Protein AF-A0A1S1Z4X4-F1 (afdb_monomer_lite)

Sequence (146 aa):
MFFKNVRASYYDIIDADQATDDIQIYQISKSVEDSTKAIIQLHIVFHEKTQNAYIMLSPNNTFDGYMHYKVKWTDSSGFWDEIRYQQGGMKEQFTFVTEIYNALKKDGVQFEITFGDKTMSFLSTKKEREAFRITLVDYYRLVALF

Structure (mmCIF, N/CA/C/O backbone):
data_AF-A0A1S1Z4X4-F1
#
_entry.id   AF-A0A1S1Z4X4-F1
#
loop_
_atom_site.group_PDB
_atom_site.id
_atom_site.type_symbol
_atom_site.label_atom_id
_atom_site.label_alt_id
_atom_site.label_comp_id
_atom_site.label_asym_id
_atom_site.label_entity_id
_atom_site.label_seq_id
_atom_site.pdbx_PDB_ins_code
_atom_site.Cartn_x
_atom_site.Cartn_y
_atom_site.Cartn_z
_atom_site.occupancy
_atom_site.B_iso_or_equiv
_atom_site.auth_seq_id
_atom_site.auth_comp_id
_atom_site.auth_asym_id
_atom_site.auth_atom_id
_atom_site.pdbx_PDB_model_num
ATOM 1 N N . MET A 1 1 ? -12.609 -8.891 20.007 1.00 60.91 1 MET A N 1
ATOM 2 C CA . MET A 1 1 ? -11.673 -8.283 19.033 1.00 60.91 1 MET A CA 1
ATOM 3 C C . MET A 1 1 ? -10.270 -8.851 19.209 1.00 60.91 1 MET A C 1
ATOM 5 O O . MET A 1 1 ? -9.567 -8.463 20.132 1.00 60.91 1 MET A O 1
ATOM 9 N N . PHE A 1 2 ? -9.850 -9.769 18.335 1.00 64.62 2 PHE A N 1
ATOM 10 C CA . PHE A 1 2 ? -8.487 -10.325 18.343 1.00 64.62 2 PHE A CA 1
ATOM 11 C C . PHE A 1 2 ? -7.413 -9.263 18.037 1.00 64.62 2 PHE A C 1
ATOM 13 O O . PHE A 1 2 ? -6.337 -9.284 18.628 1.00 64.62 2 PHE A O 1
ATOM 20 N N . PHE A 1 3 ? -7.720 -8.294 17.165 1.00 71.50 3 PHE A N 1
ATOM 21 C CA . PHE A 1 3 ? -6.782 -7.234 16.791 1.00 71.50 3 PHE A CA 1
ATOM 22 C C . PHE A 1 3 ? -6.386 -6.357 17.990 1.00 71.50 3 PHE A C 1
ATOM 24 O O . PHE A 1 3 ? -5.215 -6.355 18.356 1.00 71.50 3 PHE A O 1
ATOM 31 N N . LYS A 1 4 ? -7.349 -5.714 18.671 1.00 65.31 4 LYS A N 1
ATOM 32 C CA . LYS A 1 4 ? -7.079 -4.858 19.845 1.00 65.31 4 LYS A CA 1
ATOM 33 C C . LYS A 1 4 ? -6.384 -5.595 21.001 1.00 65.31 4 LYS A C 1
ATOM 35 O O . LYS A 1 4 ? -5.545 -5.013 21.671 1.00 65.31 4 LYS A O 1
ATOM 40 N N . ASN A 1 5 ? -6.696 -6.877 21.205 1.00 61.66 5 ASN A N 1
ATOM 41 C CA . ASN A 1 5 ? -6.195 -7.632 22.359 1.00 61.66 5 ASN A CA 1
ATOM 42 C C . ASN A 1 5 ? -4.835 -8.312 22.125 1.00 61.66 5 ASN A C 1
ATOM 44 O O . ASN A 1 5 ? -4.167 -8.660 23.094 1.00 61.66 5 ASN A O 1
ATOM 48 N N . VAL A 1 6 ? -4.445 -8.562 20.868 1.00 70.19 6 VAL A N 1
ATOM 49 C CA . VAL A 1 6 ? -3.250 -9.370 20.546 1.00 70.19 6 VAL A CA 1
ATOM 50 C C . VAL A 1 6 ? -2.360 -8.721 19.495 1.00 70.19 6 VAL A C 1
ATOM 52 O O . VAL A 1 6 ? -1.140 -8.800 19.601 1.00 70.19 6 VAL A O 1
ATOM 55 N N . ARG A 1 7 ? -2.935 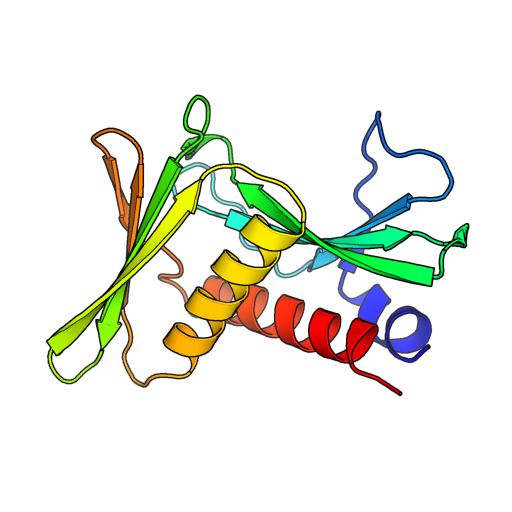-8.121 18.447 1.00 82.31 7 ARG A N 1
ATOM 56 C CA . ARG A 1 7 ? -2.150 -7.608 17.312 1.00 82.31 7 ARG A CA 1
ATOM 57 C C . ARG A 1 7 ? -1.771 -6.142 17.457 1.00 82.31 7 ARG A C 1
ATOM 59 O O . ARG A 1 7 ? -0.693 -5.790 17.003 1.00 82.31 7 ARG A O 1
ATOM 66 N N . ALA A 1 8 ? -2.592 -5.332 18.121 1.00 78.94 8 ALA A N 1
ATOM 67 C CA . ALA A 1 8 ? -2.364 -3.898 18.285 1.00 78.94 8 ALA A CA 1
ATOM 68 C C . ALA A 1 8 ? -1.035 -3.569 18.987 1.00 78.94 8 ALA A C 1
ATOM 70 O O . ALA A 1 8 ? -0.432 -2.557 18.675 1.00 78.94 8 ALA A O 1
ATOM 71 N N . SER A 1 9 ? -0.517 -4.450 19.850 1.00 83.88 9 SER A N 1
ATOM 72 C CA . SER A 1 9 ? 0.790 -4.273 20.505 1.00 83.88 9 SER A CA 1
ATOM 73 C C . SER A 1 9 ? 1.997 -4.323 19.556 1.00 83.88 9 SER A C 1
ATOM 75 O O . SER A 1 9 ? 3.102 -3.980 19.965 1.00 83.88 9 SER A O 1
ATOM 77 N N . TYR A 1 10 ? 1.813 -4.766 18.306 1.00 87.38 10 TYR A N 1
ATOM 78 C CA . TYR A 1 10 ? 2.839 -4.724 17.255 1.00 87.38 10 TYR A CA 1
ATOM 79 C C . TYR A 1 10 ? 2.747 -3.469 16.375 1.00 87.38 10 TYR A C 1
ATOM 81 O O . TYR A 1 10 ? 3.417 -3.411 15.337 1.00 87.38 10 TYR A O 1
ATOM 89 N N . TYR A 1 11 ? 1.869 -2.534 16.735 1.00 91.12 11 TYR A N 1
ATOM 90 C CA . TYR A 1 11 ? 1.625 -1.306 16.003 1.00 91.12 11 TYR A CA 1
ATOM 91 C C . TYR A 1 11 ? 1.869 -0.105 16.908 1.00 91.12 11 TYR A C 1
ATOM 93 O O . TYR A 1 11 ? 1.504 -0.105 18.083 1.00 91.12 11 TYR A O 1
ATOM 101 N N . ASP A 1 12 ? 2.434 0.929 16.310 1.00 90.31 12 ASP A N 1
ATOM 102 C CA . ASP A 1 12 ? 2.516 2.259 16.877 1.00 90.31 12 ASP A CA 1
ATOM 103 C C . ASP A 1 12 ? 1.217 3.001 16.535 1.00 90.31 12 ASP A C 1
ATOM 105 O O . ASP A 1 12 ? 0.674 2.861 15.430 1.00 90.31 12 ASP A O 1
ATOM 109 N N . ILE A 1 13 ? 0.699 3.764 17.497 1.00 88.44 13 ILE A N 1
ATOM 110 C CA . ILE A 1 13 ? -0.432 4.664 17.268 1.00 88.44 13 ILE A CA 1
ATOM 111 C C . ILE A 1 13 ? 0.137 5.969 16.723 1.00 88.44 13 ILE A C 1
ATOM 113 O O . ILE A 1 13 ? 1.026 6.562 17.331 1.00 88.44 13 ILE A O 1
ATOM 117 N N . ILE A 1 14 ? -0.362 6.384 15.564 1.00 87.69 14 ILE A N 1
ATOM 118 C CA . ILE A 1 14 ? 0.018 7.643 14.937 1.00 87.69 14 ILE A CA 1
ATOM 119 C C . ILE A 1 14 ? -0.992 8.705 15.352 1.00 87.69 14 ILE A C 1
ATOM 121 O O . ILE A 1 14 ? -2.166 8.632 14.979 1.00 87.69 14 ILE A O 1
ATOM 125 N N . ASP A 1 15 ? -0.516 9.699 16.094 1.00 75.62 15 ASP A N 1
ATOM 126 C CA . ASP A 1 15 ? -1.280 10.904 16.380 1.00 75.62 15 ASP A CA 1
ATOM 127 C C . ASP A 1 15 ? -1.312 11.757 15.110 1.00 75.62 15 ASP A C 1
ATOM 129 O O . ASP A 1 15 ? -0.295 12.290 14.664 1.00 75.62 15 ASP A O 1
ATOM 133 N N . ALA A 1 16 ? -2.481 11.847 14.484 1.00 72.12 16 ALA A N 1
ATOM 134 C CA . ALA A 1 16 ? -2.705 12.798 13.410 1.00 72.12 16 ALA A CA 1
ATOM 135 C C . ALA A 1 16 ? -3.426 14.012 13.990 1.00 72.12 16 ALA A C 1
ATOM 137 O O . ALA A 1 16 ? -4.525 13.869 14.519 1.00 72.12 16 ALA A O 1
ATOM 138 N N . ASP A 1 17 ? -2.863 15.207 13.802 1.00 63.56 17 ASP A N 1
ATOM 139 C CA . ASP A 1 17 ? -3.455 16.479 14.255 1.00 63.56 17 ASP A CA 1
ATOM 140 C C . ASP A 1 17 ? -4.889 16.715 13.731 1.00 63.56 17 ASP A C 1
ATOM 142 O O . ASP A 1 17 ? -5.608 17.576 14.232 1.00 63.56 17 ASP A O 1
ATOM 146 N N . GLN A 1 18 ? -5.312 15.963 12.707 1.00 60.12 18 GLN A N 1
ATOM 147 C CA . GLN A 1 18 ? -6.653 16.018 12.115 1.00 60.12 18 GLN A CA 1
ATOM 148 C C . GLN A 1 18 ? -7.511 14.769 12.361 1.00 60.12 18 GLN A C 1
ATOM 150 O O . GLN A 1 18 ? -8.613 14.668 11.817 1.00 60.12 18 GLN A O 1
ATOM 155 N N . ALA A 1 19 ? -7.039 13.804 13.151 1.00 65.62 19 ALA A N 1
ATOM 156 C CA . ALA A 1 19 ? -7.892 12.712 13.592 1.00 65.62 19 ALA A CA 1
ATOM 157 C C . ALA A 1 19 ? -8.896 13.252 14.619 1.00 65.62 19 ALA A C 1
ATOM 159 O O . ALA A 1 19 ? -8.528 13.854 15.621 1.00 65.62 19 ALA A O 1
ATOM 160 N N . THR A 1 20 ? -10.185 13.037 14.369 1.00 69.44 20 THR A N 1
ATOM 161 C CA . THR A 1 20 ? -11.208 13.182 15.412 1.00 69.44 20 THR A CA 1
ATOM 162 C C . THR A 1 20 ? -10.948 12.165 16.522 1.00 69.44 20 THR A C 1
ATOM 164 O O . THR A 1 20 ? -10.513 11.059 16.203 1.00 69.44 20 THR A O 1
ATOM 167 N N . ASP A 1 21 ? -11.320 12.477 17.769 1.00 72.12 21 ASP A N 1
ATOM 168 C CA . ASP A 1 21 ? -11.123 11.629 18.968 1.00 72.12 21 ASP A CA 1
ATOM 169 C C . ASP A 1 21 ? -11.559 10.153 18.812 1.00 72.12 21 ASP A C 1
ATOM 171 O O . ASP A 1 21 ? -11.137 9.285 19.571 1.00 72.12 21 ASP A O 1
ATOM 175 N N . ASP A 1 22 ? -12.399 9.845 17.820 1.00 83.12 22 ASP A N 1
ATOM 176 C CA . ASP A 1 22 ? -12.922 8.504 17.546 1.00 83.12 22 ASP A CA 1
ATOM 177 C C . ASP A 1 22 ? -12.103 7.681 16.536 1.00 83.12 22 ASP A C 1
ATOM 179 O O . ASP A 1 22 ? -12.532 6.578 16.172 1.00 83.12 22 ASP A O 1
ATOM 183 N N . ILE A 1 23 ? -10.998 8.215 16.010 1.00 87.38 23 ILE A N 1
ATOM 184 C CA . ILE A 1 23 ? -10.173 7.576 14.977 1.00 87.38 23 ILE A CA 1
ATOM 185 C C . ILE A 1 23 ? -8.803 7.227 15.551 1.00 87.38 23 ILE A C 1
ATOM 187 O O . ILE A 1 23 ? -8.096 8.079 16.075 1.00 87.38 23 ILE A O 1
ATOM 191 N N . GLN A 1 24 ? -8.400 5.971 15.377 1.00 89.50 24 GLN A N 1
ATOM 192 C CA . GLN A 1 24 ? -7.060 5.488 15.697 1.00 89.50 24 GLN A CA 1
ATOM 193 C C . GLN A 1 24 ? -6.355 5.032 14.428 1.00 89.50 24 GLN A C 1
ATOM 195 O O . GLN A 1 24 ? -6.900 4.241 13.656 1.00 89.50 24 GLN A O 1
ATOM 200 N N . ILE A 1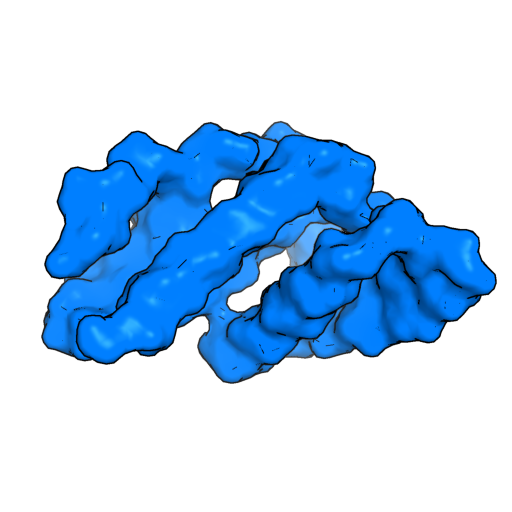 25 ? -5.130 5.507 14.228 1.00 91.56 25 ILE A N 1
ATOM 201 C CA . ILE A 1 25 ? -4.290 5.145 13.089 1.00 91.56 25 ILE A CA 1
ATOM 202 C C . ILE A 1 25 ? -3.173 4.240 13.602 1.00 91.56 25 ILE A C 1
ATOM 204 O O . ILE A 1 25 ? -2.380 4.642 14.445 1.00 91.56 25 ILE A O 1
ATOM 208 N N . TYR A 1 26 ? -3.118 3.015 13.090 1.00 92.25 26 TYR A N 1
ATOM 209 C CA . TYR A 1 26 ? -2.131 2.013 13.472 1.00 92.25 26 TYR A CA 1
ATOM 210 C C . TYR A 1 26 ? -1.097 1.831 12.359 1.00 92.25 26 TYR A C 1
ATOM 212 O O . TYR A 1 26 ? -1.440 1.424 11.243 1.00 92.25 26 TYR A O 1
ATOM 220 N N . GLN A 1 27 ? 0.176 2.042 12.684 1.00 92.31 27 GLN A N 1
ATOM 221 C CA . GLN A 1 27 ? 1.322 1.738 11.828 1.00 92.31 27 GLN A CA 1
ATOM 222 C C . GLN A 1 27 ? 2.093 0.555 12.403 1.00 92.31 27 GLN A C 1
ATOM 224 O O . GLN A 1 27 ? 2.409 0.540 13.582 1.00 92.31 27 GLN A O 1
ATOM 229 N N . ILE A 1 28 ? 2.419 -0.455 11.596 1.00 91.12 28 ILE A N 1
ATOM 230 C CA . ILE A 1 28 ? 3.183 -1.599 12.109 1.00 91.12 28 ILE A CA 1
ATOM 231 C C . ILE A 1 28 ? 4.588 -1.145 12.540 1.00 91.12 28 ILE A C 1
ATOM 233 O O . ILE A 1 28 ? 5.329 -0.616 11.715 1.00 91.12 28 ILE A O 1
ATOM 237 N N . SER A 1 29 ? 5.010 -1.422 13.780 1.00 85.75 29 SER A N 1
ATOM 238 C CA . SER A 1 29 ? 6.296 -0.925 14.324 1.00 85.75 29 SER A CA 1
ATOM 239 C C . SER A 1 29 ? 7.527 -1.496 13.606 1.00 85.75 29 SER A C 1
ATOM 241 O O . SER A 1 29 ? 8.662 -1.063 13.784 1.00 85.75 29 SER A O 1
ATOM 243 N N . LYS A 1 30 ? 7.327 -2.531 12.780 1.00 82.56 30 LYS A N 1
ATOM 244 C CA . LYS A 1 30 ? 8.360 -3.126 11.919 1.00 82.56 30 LYS A CA 1
ATOM 245 C C . LYS A 1 30 ? 8.446 -2.471 10.539 1.00 82.56 30 LYS A C 1
ATOM 247 O O . LYS A 1 30 ? 9.135 -3.025 9.676 1.00 82.56 30 LYS A O 1
ATOM 252 N N . SER A 1 31 ? 7.758 -1.353 10.311 1.00 81.38 31 SER A N 1
ATOM 253 C CA . SER A 1 31 ? 7.840 -0.598 9.063 1.00 81.38 31 SER A CA 1
ATOM 254 C C . SER A 1 31 ? 9.295 -0.249 8.717 1.00 81.38 31 SER A C 1
ATOM 256 O O . SER A 1 31 ? 10.217 -0.275 9.543 1.00 81.38 31 SER A O 1
ATOM 258 N N . VAL A 1 32 ? 9.532 -0.035 7.426 1.00 83.94 32 VAL A N 1
ATOM 259 C CA . VAL A 1 32 ? 10.803 0.497 6.939 1.00 83.94 32 VAL A CA 1
ATOM 260 C C . VAL A 1 32 ? 10.620 1.992 6.748 1.00 83.94 32 VAL A C 1
ATOM 262 O O . VAL A 1 32 ? 9.648 2.425 6.130 1.00 83.94 32 VAL A O 1
ATOM 265 N N . GLU A 1 33 ? 11.563 2.751 7.287 1.00 81.44 33 GLU A N 1
ATOM 266 C CA . GLU A 1 33 ? 11.656 4.196 7.137 1.00 81.44 33 GLU A CA 1
ATOM 267 C C . GLU A 1 33 ? 12.982 4.493 6.449 1.00 81.44 33 GLU A C 1
ATOM 269 O O . GLU A 1 33 ? 14.056 4.188 6.966 1.00 81.44 33 GLU A O 1
ATOM 274 N N . ASP A 1 34 ? 12.893 4.994 5.223 1.00 83.75 34 ASP A N 1
ATOM 275 C CA . ASP A 1 34 ? 14.038 5.362 4.401 1.00 83.75 34 ASP A CA 1
ATOM 276 C C . ASP A 1 34 ? 13.577 6.449 3.427 1.00 83.75 34 ASP A C 1
ATOM 278 O O . ASP A 1 34 ? 12.685 6.227 2.605 1.00 83.75 34 ASP A O 1
ATOM 282 N N . SER A 1 35 ? 14.153 7.644 3.543 1.00 80.88 35 SER A N 1
ATOM 283 C CA . SER A 1 35 ? 13.805 8.796 2.705 1.00 80.88 35 SER A CA 1
ATOM 284 C C . SER A 1 35 ? 14.395 8.716 1.295 1.00 80.88 35 SER A C 1
ATOM 286 O O . SER A 1 35 ? 14.004 9.487 0.420 1.00 80.88 35 SER A O 1
ATOM 288 N N . THR A 1 36 ? 15.325 7.787 1.053 1.00 84.50 36 THR A N 1
ATOM 289 C CA . THR A 1 36 ? 15.982 7.606 -0.251 1.00 84.50 36 THR A CA 1
ATOM 290 C C . THR A 1 36 ? 15.247 6.624 -1.162 1.00 84.50 36 THR A C 1
ATOM 292 O O . THR A 1 36 ? 15.550 6.533 -2.353 1.00 84.50 36 THR A O 1
ATOM 295 N N . LYS A 1 37 ? 14.264 5.895 -0.623 1.00 89.38 37 LYS A N 1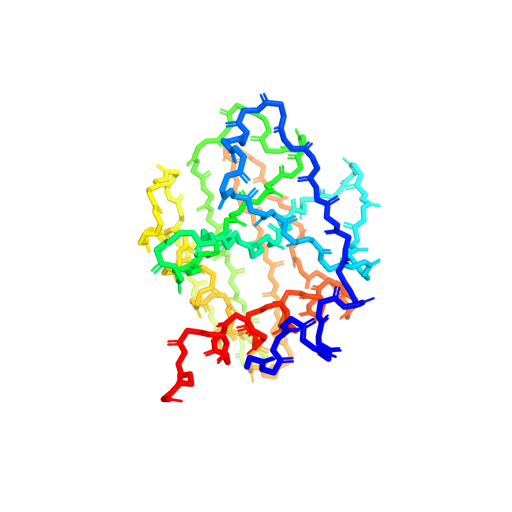
ATOM 296 C CA . LYS A 1 37 ? 13.494 4.870 -1.332 1.00 89.38 37 LYS A CA 1
ATOM 297 C C . LYS A 1 37 ? 12.050 5.296 -1.525 1.00 89.38 37 LYS A C 1
ATOM 299 O O . LYS A 1 37 ? 11.487 6.007 -0.704 1.00 89.38 37 LYS A O 1
ATOM 304 N N . ALA A 1 38 ? 11.423 4.768 -2.568 1.00 91.19 38 ALA A N 1
ATOM 305 C CA . ALA A 1 38 ? 9.987 4.881 -2.757 1.00 91.19 38 ALA A CA 1
ATOM 306 C C . ALA A 1 38 ? 9.269 3.921 -1.790 1.00 91.19 38 ALA A C 1
ATOM 308 O O . ALA A 1 38 ? 9.163 2.723 -2.061 1.00 91.19 38 ALA A O 1
ATOM 309 N N . ILE A 1 39 ? 8.806 4.430 -0.645 1.00 92.31 39 ILE A N 1
ATOM 310 C CA . ILE A 1 39 ? 8.098 3.639 0.370 1.00 92.31 39 ILE A CA 1
ATOM 311 C C . ILE A 1 39 ? 6.654 4.118 0.480 1.00 92.31 39 ILE A C 1
ATOM 313 O O . ILE A 1 39 ? 6.393 5.288 0.745 1.00 92.31 39 ILE A O 1
ATOM 317 N N . ILE A 1 40 ? 5.719 3.179 0.329 1.00 93.19 40 ILE A N 1
ATOM 318 C CA . ILE A 1 40 ? 4.306 3.381 0.647 1.00 93.19 40 ILE A CA 1
ATOM 319 C C . ILE A 1 40 ? 3.989 2.514 1.856 1.00 93.19 40 ILE A C 1
ATOM 321 O O . ILE A 1 40 ? 3.896 1.288 1.747 1.00 93.19 40 ILE A O 1
ATOM 325 N N . GLN A 1 41 ? 3.871 3.151 3.016 1.00 92.25 41 GLN A N 1
ATOM 326 C CA . GLN A 1 41 ? 3.454 2.467 4.230 1.00 92.25 41 GLN A CA 1
ATOM 327 C C . GLN A 1 41 ? 1.940 2.250 4.214 1.00 92.25 41 GLN A C 1
ATOM 329 O O . GLN A 1 41 ? 1.190 2.982 3.565 1.00 92.25 41 GLN A O 1
ATOM 334 N N . LEU A 1 42 ? 1.504 1.217 4.931 1.00 94.44 42 LEU A N 1
ATOM 335 C CA . LEU A 1 42 ? 0.094 0.930 5.143 1.00 94.44 42 LEU A CA 1
ATOM 336 C C . LEU A 1 42 ? -0.259 1.245 6.586 1.00 94.44 42 LEU A C 1
ATOM 338 O O . LEU A 1 42 ? 0.376 0.719 7.506 1.00 94.44 42 LEU A O 1
ATOM 342 N N . HIS A 1 43 ? -1.303 2.040 6.765 1.00 93.81 43 HIS A N 1
ATOM 343 C CA . HIS A 1 43 ? -1.922 2.260 8.059 1.00 93.81 43 HIS A CA 1
ATOM 344 C C . HIS A 1 43 ? -3.275 1.567 8.112 1.00 93.81 43 HIS A C 1
ATOM 346 O O . HIS A 1 43 ? -4.037 1.583 7.143 1.00 93.81 43 HIS A O 1
ATOM 352 N N . ILE A 1 44 ? -3.573 0.964 9.258 1.00 93.44 44 ILE A N 1
ATOM 353 C CA . ILE A 1 44 ? -4.923 0.506 9.578 1.00 93.44 44 ILE A CA 1
ATOM 354 C C . ILE A 1 44 ? -5.578 1.643 10.335 1.00 93.44 44 ILE A C 1
ATOM 356 O O . ILE A 1 44 ? -5.159 1.970 11.442 1.00 93.44 44 ILE A O 1
ATOM 360 N N . VAL A 1 45 ? -6.602 2.237 9.747 1.00 92.12 45 VAL A N 1
ATOM 361 C CA . VAL A 1 45 ? -7.371 3.275 10.414 1.00 92.12 45 VAL A CA 1
ATOM 362 C C . VAL A 1 45 ? -8.640 2.652 10.958 1.00 92.12 45 VAL A C 1
ATOM 364 O O . VAL A 1 45 ? -9.405 2.039 10.217 1.00 92.12 45 VAL A O 1
ATOM 367 N N . PHE A 1 46 ? -8.839 2.773 12.262 1.00 90.38 46 PHE A N 1
ATOM 368 C CA . PHE A 1 46 ? -9.958 2.196 12.983 1.00 90.38 46 PHE A CA 1
ATOM 369 C C . PHE A 1 46 ? -10.831 3.303 13.556 1.00 90.38 46 PHE A C 1
ATOM 371 O O . PHE A 1 46 ? -10.362 4.154 14.308 1.00 90.38 46 PHE A O 1
ATOM 378 N N . HIS A 1 47 ? -12.114 3.266 13.224 1.00 88.44 47 HIS A N 1
ATOM 379 C CA . HIS A 1 47 ? -13.104 4.186 13.746 1.00 88.44 47 HIS A CA 1
ATOM 380 C C . HIS A 1 47 ? -13.844 3.525 14.910 1.00 88.44 47 HIS A C 1
ATOM 382 O O . HIS A 1 47 ? -14.652 2.616 14.720 1.00 88.44 47 HIS A O 1
ATOM 388 N N . GLU A 1 48 ? -13.616 4.010 16.129 1.00 83.56 48 GLU A N 1
ATOM 389 C CA . GLU A 1 48 ? -14.118 3.368 17.344 1.00 83.56 48 GLU A CA 1
ATOM 390 C C . GLU A 1 48 ? -15.644 3.398 17.448 1.00 83.56 48 GLU A C 1
ATOM 392 O O . GLU A 1 48 ? -16.256 2.376 17.755 1.00 83.56 48 GLU A O 1
ATOM 397 N N . LYS A 1 49 ? -16.283 4.533 17.137 1.00 84.81 49 LYS A N 1
ATOM 398 C CA . LYS A 1 49 ? -17.751 4.646 17.189 1.00 84.81 49 LYS A CA 1
ATOM 399 C C . LYS A 1 49 ? -18.462 3.731 16.198 1.00 84.81 49 LYS A C 1
ATOM 401 O O . LYS A 1 49 ? -19.452 3.102 16.554 1.00 84.81 49 LYS A O 1
ATOM 406 N N . THR A 1 50 ? -17.981 3.675 14.956 1.00 85.94 50 THR A N 1
ATOM 407 C CA . THR A 1 50 ? -18.636 2.890 13.897 1.00 85.94 50 THR A CA 1
ATOM 408 C C . THR A 1 50 ? -18.143 1.450 13.827 1.00 85.94 50 THR A C 1
ATOM 410 O O . THR A 1 50 ? -18.737 0.656 13.107 1.00 85.94 50 THR A O 1
ATOM 413 N N . GLN A 1 51 ? -17.088 1.107 14.577 1.00 84.75 51 GLN A N 1
ATOM 414 C CA . GLN A 1 51 ? -16.434 -0.206 14.557 1.00 84.75 51 GLN A CA 1
ATOM 415 C C . GLN A 1 51 ? -15.928 -0.608 13.164 1.00 84.75 51 GLN A C 1
ATOM 417 O O . GLN A 1 51 ? -15.768 -1.789 12.865 1.00 84.75 51 GLN A O 1
ATOM 422 N N . ASN A 1 52 ? -15.641 0.382 12.319 1.00 87.31 52 ASN A N 1
ATOM 423 C CA . ASN A 1 52 ? -15.154 0.173 10.964 1.00 87.31 52 ASN A CA 1
ATOM 424 C C . ASN A 1 52 ? -13.642 0.349 10.897 1.00 87.31 52 ASN A C 1
ATOM 426 O O . ASN A 1 52 ? -13.068 1.183 11.598 1.00 87.31 52 ASN A O 1
ATOM 430 N N . ALA A 1 53 ? -13.007 -0.398 10.000 1.00 90.81 53 ALA A N 1
ATOM 431 C CA . ALA A 1 53 ? -11.599 -0.233 9.685 1.00 90.81 53 ALA A CA 1
ATOM 432 C C . ALA A 1 53 ? -11.404 -0.009 8.186 1.00 90.81 53 ALA A C 1
ATOM 434 O O . ALA A 1 53 ? -12.125 -0.584 7.372 1.00 90.81 53 ALA A O 1
ATOM 435 N N . TYR A 1 54 ? -10.395 0.776 7.825 1.00 92.12 54 TYR A N 1
ATOM 436 C CA . TYR A 1 54 ? -9.953 0.964 6.447 1.00 92.12 54 TYR A CA 1
ATOM 437 C C . TYR A 1 54 ? -8.427 0.949 6.359 1.00 92.12 54 TYR A C 1
ATOM 439 O O . TYR A 1 54 ? -7.726 1.236 7.329 1.00 92.12 54 TYR A O 1
ATOM 447 N N . ILE A 1 55 ? -7.912 0.595 5.181 1.00 93.75 55 ILE A N 1
ATOM 448 C CA . ILE A 1 55 ? -6.496 0.774 4.863 1.00 93.7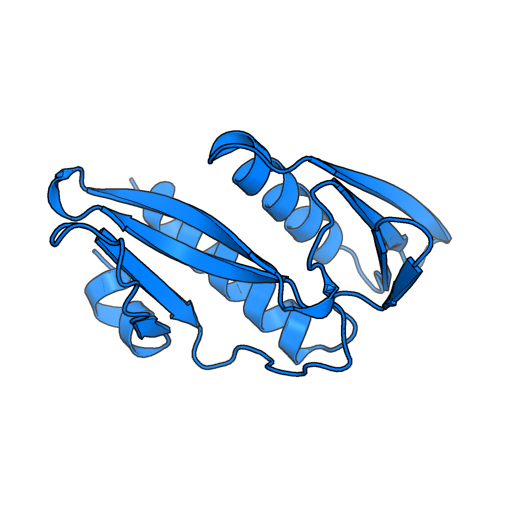5 55 ILE A CA 1
ATOM 449 C C . ILE A 1 55 ? -6.291 2.172 4.309 1.00 93.75 55 ILE A C 1
ATOM 451 O O . ILE A 1 55 ? -7.015 2.599 3.409 1.00 93.75 55 ILE A O 1
ATOM 455 N N . MET A 1 56 ? -5.267 2.839 4.827 1.00 93.94 56 MET A N 1
ATOM 456 C CA . MET A 1 56 ? -4.775 4.101 4.310 1.00 93.94 56 MET A CA 1
ATOM 457 C C . MET A 1 56 ? -3.346 3.933 3.791 1.00 93.94 56 MET A C 1
ATOM 459 O O . MET A 1 56 ? -2.490 3.349 4.460 1.00 93.94 56 MET A O 1
ATOM 463 N N . LEU A 1 57 ? -3.097 4.438 2.585 1.00 94.19 57 LEU A N 1
ATOM 464 C CA . LEU A 1 57 ? -1.759 4.571 2.025 1.00 94.19 57 LEU A CA 1
ATOM 465 C C . LEU A 1 57 ? -1.082 5.804 2.618 1.00 94.19 57 LEU A C 1
ATOM 467 O O . LEU A 1 57 ? -1.612 6.908 2.515 1.00 94.19 57 LEU A O 1
ATOM 471 N N . SER A 1 58 ? 0.116 5.618 3.157 1.00 91.88 58 SER A N 1
ATOM 472 C CA . SER A 1 58 ? 0.980 6.697 3.631 1.00 91.88 58 SER A CA 1
ATOM 473 C C . SER A 1 58 ? 2.290 6.668 2.839 1.00 91.88 58 SER A C 1
ATOM 475 O O . SER A 1 58 ? 3.266 6.045 3.277 1.00 91.88 58 SER A O 1
ATOM 477 N N . PRO A 1 59 ? 2.312 7.238 1.618 1.00 93.06 59 PRO A N 1
ATOM 478 C CA . PRO A 1 59 ? 3.546 7.394 0.860 1.00 93.06 59 PRO A CA 1
ATOM 479 C C . PRO A 1 59 ? 4.499 8.345 1.592 1.00 93.06 59 PRO A C 1
ATOM 481 O O . PRO A 1 59 ? 4.067 9.320 2.201 1.00 93.06 59 PRO A O 1
ATOM 484 N N . ASN A 1 60 ? 5.799 8.064 1.538 1.00 92.44 60 ASN A N 1
ATOM 485 C CA . ASN A 1 60 ? 6.810 8.982 2.057 1.00 92.44 60 ASN A CA 1
ATOM 486 C C . ASN A 1 60 ? 7.024 10.185 1.114 1.00 92.44 60 ASN A C 1
ATOM 488 O O . ASN A 1 60 ? 6.529 10.217 -0.015 1.00 92.44 60 ASN A O 1
ATOM 492 N N . ASN A 1 61 ? 7.845 11.144 1.549 1.00 92.06 61 ASN A N 1
ATOM 493 C CA . ASN A 1 61 ? 8.091 12.407 0.839 1.00 92.06 61 ASN A CA 1
ATOM 494 C C . ASN A 1 61 ? 8.649 12.233 -0.589 1.00 92.06 61 ASN A C 1
ATOM 496 O O . ASN A 1 61 ? 8.652 13.165 -1.389 1.00 92.06 61 ASN A O 1
ATOM 500 N N . THR A 1 62 ? 9.129 11.039 -0.953 1.00 91.12 62 THR A N 1
ATOM 501 C CA . THR A 1 62 ? 9.559 10.726 -2.323 1.00 91.12 62 THR A CA 1
ATOM 502 C C . THR A 1 62 ? 8.428 10.907 -3.347 1.00 91.12 62 THR A C 1
ATOM 504 O O . THR A 1 62 ? 8.707 11.202 -4.512 1.00 91.12 62 THR A O 1
ATOM 507 N N . PHE A 1 63 ? 7.171 10.770 -2.916 1.00 91.19 63 PHE A N 1
ATOM 508 C CA . PHE A 1 63 ? 5.975 10.903 -3.750 1.00 91.19 63 PHE A CA 1
ATOM 509 C C . PHE A 1 63 ? 5.334 12.300 -3.703 1.00 91.19 63 PHE A C 1
ATOM 511 O O . PHE A 1 63 ? 4.283 12.494 -4.320 1.00 91.19 63 PHE A O 1
ATOM 518 N N . ASP A 1 64 ? 5.937 13.275 -3.013 1.00 91.25 64 ASP A N 1
ATOM 519 C CA . ASP A 1 64 ? 5.367 14.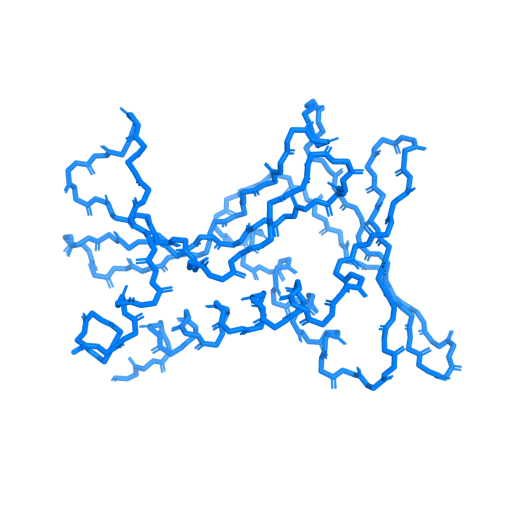618 -2.868 1.00 91.25 64 ASP A CA 1
ATOM 520 C C . ASP A 1 64 ? 5.079 15.262 -4.232 1.00 91.25 64 ASP A C 1
ATOM 522 O O . ASP A 1 64 ? 5.915 15.278 -5.138 1.00 91.25 64 ASP A O 1
ATOM 526 N N . GLY A 1 65 ? 3.860 15.788 -4.378 1.00 90.38 65 GLY A N 1
ATOM 527 C CA . GLY A 1 65 ? 3.373 16.384 -5.624 1.00 90.38 65 GLY A CA 1
ATOM 528 C C . GLY A 1 65 ? 2.824 15.387 -6.653 1.00 90.38 65 GLY A C 1
ATOM 529 O O . GLY A 1 65 ? 2.332 15.818 -7.695 1.00 90.38 65 GLY A O 1
ATOM 530 N N . TYR A 1 66 ? 2.842 14.078 -6.373 1.00 92.00 66 TYR A N 1
ATOM 531 C CA . TYR A 1 66 ? 2.302 13.052 -7.266 1.00 92.00 66 TYR A CA 1
ATOM 532 C C . TYR A 1 66 ? 1.066 12.376 -6.677 1.00 92.00 66 TYR A C 1
ATOM 534 O O . TYR A 1 66 ? 1.097 11.788 -5.599 1.00 92.00 66 TYR A O 1
ATOM 542 N N . MET A 1 67 ? -0.016 12.395 -7.454 1.00 91.38 67 MET A N 1
ATOM 543 C CA . MET A 1 67 ? -1.291 11.751 -7.111 1.00 91.38 67 MET A CA 1
ATOM 544 C C . MET A 1 67 ? -1.533 10.451 -7.887 1.00 91.38 67 MET A C 1
ATOM 546 O O . MET A 1 67 ? -2.559 9.809 -7.701 1.00 91.38 67 MET A O 1
ATOM 550 N N . HIS A 1 68 ? -0.622 10.065 -8.783 1.00 93.44 68 HIS A N 1
ATOM 551 C CA . HIS A 1 68 ? -0.776 8.891 -9.639 1.00 93.44 68 HIS A CA 1
ATOM 552 C C . HIS A 1 68 ? 0.477 8.031 -9.579 1.00 93.44 68 HIS A C 1
ATOM 554 O O . HIS A 1 68 ? 1.578 8.532 -9.823 1.00 93.44 68 HIS A O 1
ATOM 560 N N . TYR A 1 69 ? 0.298 6.741 -9.306 1.00 93.62 69 TYR A N 1
ATOM 561 C CA . TYR A 1 69 ? 1.379 5.764 -9.232 1.00 93.62 69 TYR A CA 1
ATOM 562 C C . TYR A 1 69 ? 1.067 4.585 -10.150 1.00 93.62 69 TYR A C 1
ATOM 564 O O . TYR A 1 69 ? -0.086 4.184 -10.312 1.00 93.62 69 TYR A O 1
ATOM 572 N N . LYS A 1 70 ? 2.102 3.998 -10.737 1.00 96.81 70 LYS A N 1
ATOM 573 C CA . LYS A 1 70 ? 2.009 2.736 -11.469 1.00 96.81 70 LYS A CA 1
ATOM 574 C C . LYS A 1 70 ? 2.985 1.761 -10.849 1.00 96.81 70 LYS A C 1
ATOM 576 O O . LYS A 1 70 ? 4.176 2.040 -10.826 1.00 96.81 70 LYS A O 1
ATOM 581 N N . VAL A 1 71 ? 2.491 0.643 -10.343 1.00 97.38 71 VAL A N 1
ATOM 582 C CA . VAL A 1 71 ? 3.325 -0.448 -9.845 1.00 97.38 71 VAL A CA 1
ATOM 583 C C . VAL A 1 71 ? 3.377 -1.517 -10.917 1.00 97.38 71 VAL A C 1
ATOM 585 O O . VAL A 1 71 ? 2.368 -2.149 -11.216 1.00 97.38 71 VAL A O 1
ATOM 588 N N . LYS A 1 72 ? 4.555 -1.729 -11.489 1.00 97.81 72 LYS A N 1
ATOM 589 C CA . LYS A 1 72 ? 4.815 -2.865 -12.362 1.00 97.81 72 LYS A CA 1
ATOM 590 C C . LYS A 1 72 ? 5.333 -4.010 -11.511 1.00 97.81 72 LYS A C 1
ATOM 592 O O . LYS A 1 72 ? 6.224 -3.810 -10.682 1.00 97.81 72 LYS A O 1
ATOM 597 N N . TRP A 1 73 ? 4.813 -5.208 -11.734 1.00 97.25 73 TRP A N 1
ATOM 598 C CA . TRP A 1 73 ? 5.384 -6.417 -11.157 1.00 97.25 73 TRP A CA 1
ATOM 599 C C . TRP A 1 73 ? 5.737 -7.416 -12.248 1.00 97.25 73 TRP A C 1
ATOM 601 O O . TRP A 1 73 ? 5.042 -7.510 -13.253 1.00 97.25 73 TRP A O 1
ATOM 611 N N . THR A 1 74 ? 6.844 -8.131 -12.067 1.00 96.69 74 THR A N 1
ATOM 612 C CA . THR A 1 74 ? 7.315 -9.177 -12.989 1.00 96.69 74 THR A CA 1
ATOM 613 C C . THR A 1 74 ? 7.600 -10.436 -12.186 1.00 96.69 74 THR A C 1
ATOM 615 O O . THR A 1 74 ? 8.288 -10.353 -11.169 1.00 96.69 74 THR A O 1
ATOM 618 N N . ASP A 1 75 ? 7.051 -11.579 -12.590 1.00 94.06 75 ASP A N 1
ATOM 619 C CA . ASP A 1 75 ? 7.307 -12.861 -11.932 1.00 94.06 75 ASP A CA 1
ATOM 620 C C . ASP A 1 75 ? 8.521 -13.601 -12.519 1.00 94.06 75 ASP A C 1
ATOM 622 O O . ASP A 1 75 ? 9.158 -13.159 -13.478 1.00 94.06 75 ASP A O 1
ATOM 626 N N . SER A 1 76 ? 8.860 -14.744 -11.922 1.00 92.25 76 SER A N 1
ATOM 627 C CA . SER A 1 76 ? 10.005 -15.567 -12.333 1.00 92.25 76 SER A CA 1
ATOM 628 C C . SER A 1 76 ? 9.895 -16.160 -13.744 1.00 92.25 76 SER A C 1
ATOM 630 O O . SER A 1 76 ? 10.915 -16.556 -14.305 1.00 92.25 76 SER A O 1
ATOM 632 N N . SER A 1 77 ? 8.697 -16.200 -14.339 1.00 92.44 77 SER A N 1
ATOM 633 C CA . SER A 1 77 ? 8.486 -16.642 -15.724 1.00 92.44 77 SER A CA 1
ATOM 634 C C . SER A 1 77 ? 8.709 -15.524 -16.750 1.00 92.44 77 SER A C 1
ATOM 636 O O . SER A 1 77 ? 8.712 -15.781 -17.952 1.00 92.44 77 SER A O 1
ATOM 638 N N . GLY A 1 78 ? 8.905 -14.284 -16.285 1.00 91.75 78 GLY A N 1
ATOM 639 C CA . GLY A 1 78 ? 8.994 -13.093 -17.128 1.00 91.75 78 GLY A CA 1
ATOM 640 C C . GLY A 1 78 ? 7.633 -12.493 -17.490 1.00 91.75 78 GLY A C 1
ATOM 641 O O . GLY A 1 78 ? 7.589 -11.485 -18.198 1.00 91.75 78 GLY A O 1
ATOM 642 N N . PHE A 1 79 ? 6.528 -13.066 -17.000 1.00 94.00 79 PHE A N 1
ATOM 643 C CA . PHE A 1 79 ? 5.219 -12.432 -17.100 1.00 94.00 79 PHE A CA 1
ATOM 644 C C . PHE A 1 79 ? 5.188 -11.182 -16.219 1.00 94.00 79 PHE A C 1
ATOM 646 O O . PHE A 1 79 ? 5.686 -11.187 -15.089 1.00 94.00 79 PHE A O 1
ATOM 653 N N . TRP A 1 80 ? 4.581 -10.115 -16.727 1.00 95.56 80 TRP A N 1
ATOM 654 C CA . TRP A 1 80 ? 4.448 -8.856 -16.011 1.00 95.56 80 TRP A CA 1
ATOM 655 C C . TRP A 1 80 ? 3.050 -8.274 -16.170 1.00 95.56 80 TRP A C 1
ATOM 657 O O . TRP A 1 80 ? 2.361 -8.544 -17.153 1.00 95.56 80 TRP A O 1
ATOM 667 N N . ASP A 1 81 ? 2.661 -7.455 -15.200 1.00 96.31 81 ASP A N 1
ATOM 668 C CA . ASP A 1 81 ? 1.428 -6.674 -15.240 1.00 96.31 81 ASP A CA 1
ATOM 669 C C . ASP A 1 81 ? 1.620 -5.332 -14.517 1.00 96.31 81 ASP A C 1
ATOM 671 O O . ASP A 1 81 ? 2.609 -5.119 -13.801 1.00 96.31 81 ASP A O 1
ATOM 675 N N . GLU A 1 82 ? 0.673 -4.421 -14.713 1.00 96.94 82 GLU A N 1
ATOM 676 C CA . GLU A 1 82 ? 0.662 -3.085 -14.128 1.00 96.94 82 GLU A CA 1
ATOM 677 C C . GLU A 1 82 ? -0.559 -2.869 -13.238 1.00 96.94 82 GLU A C 1
ATOM 679 O O . GLU A 1 82 ? -1.704 -3.030 -13.649 1.00 96.94 82 GLU A O 1
ATOM 684 N N . ILE A 1 83 ? -0.299 -2.373 -12.036 1.00 97.44 83 ILE A N 1
ATOM 685 C CA . ILE A 1 83 ? -1.302 -1.934 -11.076 1.00 97.44 83 ILE A CA 1
ATOM 686 C C . ILE A 1 83 ? -1.279 -0.408 -11.056 1.00 97.44 83 ILE A C 1
ATOM 688 O O . ILE A 1 83 ? -0.240 0.207 -10.799 1.00 97.44 83 ILE A O 1
ATOM 692 N N . ARG A 1 84 ? -2.417 0.227 -11.333 1.00 96.00 84 ARG A N 1
ATOM 693 C CA . ARG A 1 84 ? -2.518 1.689 -11.420 1.00 96.00 84 ARG A CA 1
ATOM 694 C C . ARG A 1 84 ? -3.249 2.243 -10.214 1.00 96.00 84 ARG A C 1
ATOM 696 O O . ARG A 1 84 ? -4.337 1.791 -9.878 1.00 96.00 84 ARG A O 1
ATOM 703 N N . TYR A 1 85 ? -2.663 3.262 -9.606 1.00 95.75 85 TYR A N 1
ATOM 704 C CA . TYR A 1 85 ? -3.280 4.025 -8.540 1.00 95.75 85 TYR A CA 1
ATOM 705 C C . TYR A 1 85 ? -3.461 5.469 -8.958 1.00 95.75 85 TYR A C 1
ATOM 707 O O . TYR A 1 85 ? -2.533 6.118 -9.441 1.00 95.75 85 TYR A O 1
ATOM 715 N N . GLN A 1 86 ? -4.656 5.967 -8.699 1.00 92.88 86 GLN A N 1
ATOM 716 C CA . GLN A 1 86 ? -4.960 7.380 -8.650 1.00 92.88 86 GLN A CA 1
ATOM 717 C C . GLN A 1 86 ? -5.411 7.677 -7.227 1.00 92.88 86 GLN A C 1
ATOM 719 O O . GLN A 1 86 ? -6.230 6.936 -6.680 1.00 92.88 86 GLN A O 1
ATOM 724 N N . GLN A 1 87 ? -4.864 8.736 -6.632 1.00 90.00 87 GLN A N 1
ATOM 725 C CA . GLN A 1 87 ? -5.221 9.160 -5.289 1.00 90.00 87 GLN A CA 1
ATOM 726 C C . GLN A 1 87 ? -6.735 9.315 -5.203 1.00 90.00 87 GLN A C 1
ATOM 728 O O . GLN A 1 87 ? -7.347 10.067 -5.961 1.00 90.00 87 GLN A O 1
ATOM 733 N N . GLY A 1 88 ? -7.323 8.552 -4.291 1.00 89.94 88 GLY A N 1
ATOM 734 C CA . GLY A 1 88 ? -8.761 8.405 -4.184 1.00 89.94 88 GLY A CA 1
ATOM 735 C C . GLY A 1 88 ? -9.180 8.017 -2.777 1.00 89.94 88 GLY A C 1
ATOM 736 O O . GLY A 1 88 ? -8.394 8.068 -1.823 1.00 89.94 88 GLY A O 1
ATOM 737 N N . GLY A 1 89 ? -10.449 7.645 -2.655 1.00 91.19 89 GLY A N 1
ATOM 738 C CA . GLY A 1 89 ? -11.046 7.267 -1.389 1.00 91.19 89 GLY A CA 1
ATOM 739 C C . GLY A 1 89 ? -10.608 5.882 -0.919 1.00 91.19 89 GLY A C 1
ATOM 740 O O . GLY A 1 89 ? -9.705 5.236 -1.459 1.00 91.19 89 GLY A O 1
ATOM 741 N N . MET A 1 90 ? -11.300 5.403 0.114 1.00 90.50 90 MET A N 1
ATOM 742 C CA . MET A 1 90 ? -11.018 4.114 0.753 1.00 90.50 90 MET A CA 1
ATOM 743 C C . MET A 1 90 ? -11.059 2.943 -0.241 1.00 90.50 90 MET A C 1
ATOM 745 O O . MET A 1 90 ? -10.273 2.006 -0.123 1.00 90.50 90 MET A O 1
ATOM 749 N N . LYS A 1 91 ? -11.955 2.994 -1.236 1.00 91.50 91 LYS A N 1
ATOM 750 C CA . LYS A 1 91 ? -12.126 1.926 -2.228 1.00 91.50 91 LYS A CA 1
ATOM 751 C C . LYS A 1 91 ? -10.929 1.828 -3.173 1.00 91.50 91 LYS A C 1
ATOM 753 O O . LYS A 1 91 ? -10.445 0.724 -3.423 1.00 91.50 91 LYS A O 1
ATOM 758 N N . GLU A 1 92 ? -10.453 2.957 -3.689 1.00 94.19 92 GLU A N 1
ATOM 759 C CA . GLU A 1 92 ? -9.311 3.016 -4.605 1.00 94.19 92 GLU A CA 1
ATOM 760 C C . GLU A 1 92 ? -8.038 2.542 -3.895 1.00 94.19 92 GLU A C 1
ATOM 762 O O . GLU A 1 92 ? -7.304 1.706 -4.423 1.00 94.19 92 GLU A O 1
ATOM 767 N N . GLN A 1 93 ? -7.835 2.992 -2.652 1.00 94.81 93 GLN A N 1
ATOM 768 C CA . GLN A 1 93 ? -6.716 2.565 -1.810 1.00 94.81 93 GLN A CA 1
ATOM 769 C C . GLN A 1 93 ? -6.764 1.066 -1.514 1.00 94.81 93 GLN A C 1
ATOM 771 O O . GLN A 1 93 ? -5.773 0.368 -1.718 1.00 94.81 93 GLN A O 1
ATOM 776 N N . PHE A 1 94 ? -7.926 0.550 -1.103 1.00 94.06 94 PHE A N 1
ATOM 777 C CA . PHE A 1 94 ? -8.121 -0.874 -0.835 1.00 94.06 94 PHE A CA 1
ATOM 778 C C . PHE A 1 94 ? -7.880 -1.749 -2.074 1.00 94.06 94 PHE A C 1
ATOM 780 O O . PHE A 1 94 ? -7.254 -2.807 -1.975 1.00 94.06 94 PHE A O 1
ATOM 787 N N . THR A 1 95 ? -8.365 -1.318 -3.240 1.00 94.75 95 THR A N 1
ATOM 788 C CA . THR A 1 95 ? -8.192 -2.059 -4.499 1.00 94.75 95 THR A CA 1
ATOM 789 C C . THR A 1 95 ? -6.710 -2.149 -4.852 1.00 94.75 95 THR A C 1
ATOM 791 O O . THR A 1 95 ? -6.186 -3.248 -5.026 1.00 94.75 95 THR A O 1
ATOM 794 N N . PHE A 1 96 ? -6.008 -1.014 -4.821 1.00 96.62 96 PHE A N 1
ATOM 795 C CA . PHE A 1 96 ? -4.580 -0.937 -5.119 1.00 96.62 96 PHE A CA 1
ATOM 796 C C . PHE A 1 96 ? -3.726 -1.856 -4.237 1.00 96.62 96 PHE A C 1
ATOM 798 O O . PHE A 1 96 ? -2.936 -2.657 -4.739 1.00 96.62 96 PHE A O 1
ATOM 805 N N . VAL A 1 97 ? -3.904 -1.795 -2.913 1.00 95.44 97 VAL A N 1
ATOM 806 C CA . VAL A 1 97 ? -3.116 -2.632 -1.989 1.00 95.44 97 VAL A CA 1
ATOM 807 C C . VAL A 1 97 ? -3.436 -4.116 -2.129 1.00 95.44 97 VAL A C 1
ATOM 809 O O . VAL A 1 97 ? -2.552 -4.954 -1.952 1.00 95.44 97 VAL A O 1
ATOM 812 N N . THR A 1 98 ? -4.681 -4.451 -2.471 1.00 94.94 98 THR A N 1
ATOM 813 C CA . THR A 1 98 ? -5.123 -5.837 -2.653 1.00 94.94 98 THR A CA 1
ATOM 814 C C . THR A 1 98 ? -4.522 -6.447 -3.916 1.00 94.94 98 THR A C 1
ATOM 816 O O . THR A 1 98 ? -4.085 -7.600 -3.894 1.00 94.94 98 THR A O 1
ATOM 819 N N . GLU A 1 99 ? -4.430 -5.685 -5.004 1.00 96.44 99 GLU A N 1
ATOM 820 C CA . GLU A 1 99 ? -3.752 -6.131 -6.223 1.00 96.44 99 GLU A CA 1
ATOM 821 C C . GLU A 1 99 ? -2.256 -6.369 -5.972 1.00 96.44 99 GLU A C 1
ATOM 823 O O . GLU A 1 99 ? -1.738 -7.433 -6.326 1.00 96.44 99 GLU A O 1
ATOM 828 N N . ILE A 1 100 ? -1.584 -5.457 -5.256 1.00 96.25 100 ILE A N 1
ATOM 829 C CA . ILE A 1 100 ? -0.173 -5.631 -4.865 1.00 96.25 100 ILE A CA 1
ATOM 830 C C . ILE A 1 100 ? -0.008 -6.877 -3.992 1.00 96.25 100 ILE A C 1
ATOM 832 O O . ILE A 1 100 ? 0.907 -7.673 -4.200 1.00 96.25 100 ILE A O 1
ATOM 836 N N . TYR A 1 101 ? -0.906 -7.086 -3.030 1.00 95.31 101 TYR A N 1
ATOM 837 C CA . TYR A 1 101 ? -0.888 -8.261 -2.165 1.00 95.31 101 TYR A CA 1
ATOM 838 C C . TYR A 1 101 ? -1.045 -9.572 -2.934 1.00 95.31 101 TYR A C 1
ATOM 840 O O . TYR A 1 101 ? -0.382 -10.559 -2.619 1.00 95.31 101 TYR A O 1
ATOM 848 N N . ASN A 1 102 ? -1.897 -9.598 -3.957 1.00 94.31 102 ASN A N 1
ATOM 849 C CA . ASN A 1 102 ? -2.053 -10.776 -4.801 1.00 94.31 102 ASN A CA 1
ATOM 850 C C . ASN A 1 102 ? -0.811 -11.028 -5.663 1.00 94.31 102 ASN A C 1
ATOM 852 O O . ASN A 1 102 ? -0.394 -12.180 -5.782 1.00 94.31 102 ASN A O 1
ATOM 856 N N . ALA A 1 103 ? -0.171 -9.977 -6.184 1.00 94.69 103 ALA A N 1
ATOM 857 C CA . ALA A 1 103 ? 1.121 -10.094 -6.855 1.00 94.69 103 ALA A CA 1
ATOM 858 C C . ALA A 1 103 ? 2.227 -10.594 -5.905 1.00 94.69 103 ALA A C 1
ATOM 860 O O . ALA A 1 103 ? 3.024 -11.446 -6.289 1.00 94.69 103 ALA A O 1
ATOM 861 N N . LEU A 1 104 ? 2.240 -10.149 -4.642 1.00 93.25 104 LEU A N 1
ATOM 862 C CA . LEU A 1 104 ? 3.217 -10.570 -3.625 1.00 93.25 104 LEU A CA 1
ATOM 863 C C . LEU A 1 104 ? 3.180 -12.072 -3.306 1.00 93.25 104 LEU A C 1
ATOM 865 O O . LEU A 1 104 ? 4.169 -12.600 -2.802 1.00 93.25 104 LEU A O 1
ATOM 869 N N . LYS A 1 105 ? 2.061 -12.757 -3.572 1.00 89.88 105 LYS A N 1
ATOM 870 C CA . LYS A 1 105 ? 1.933 -14.212 -3.376 1.00 89.88 105 LYS A CA 1
ATOM 871 C C . LYS A 1 105 ? 2.665 -15.029 -4.444 1.00 89.88 105 LYS A C 1
ATOM 873 O O . LYS A 1 105 ? 2.773 -16.240 -4.283 1.00 89.88 105 LYS A O 1
ATOM 878 N N . LYS A 1 106 ? 3.112 -14.400 -5.535 1.00 90.00 106 LYS A N 1
ATOM 879 C CA . LYS A 1 106 ? 3.828 -15.068 -6.625 1.00 90.00 106 LYS A CA 1
ATOM 880 C C . LYS A 1 106 ? 5.308 -15.229 -6.288 1.00 90.00 106 LYS A C 1
ATOM 882 O O . LYS A 1 106 ? 5.931 -14.336 -5.710 1.00 90.00 106 LYS A O 1
ATOM 887 N N . ASP A 1 107 ? 5.885 -16.347 -6.711 1.00 84.81 107 ASP A N 1
ATOM 888 C CA . ASP A 1 107 ? 7.289 -16.653 -6.454 1.00 84.81 107 ASP A CA 1
ATOM 889 C C . ASP A 1 107 ? 8.235 -15.821 -7.327 1.00 84.81 107 ASP A C 1
ATOM 891 O O . ASP A 1 107 ? 8.068 -15.693 -8.543 1.00 84.81 107 ASP A O 1
ATOM 895 N N . GLY A 1 108 ? 9.269 -15.266 -6.688 1.00 88.44 108 GLY A N 1
ATOM 896 C CA . GLY A 1 108 ? 10.327 -14.513 -7.366 1.00 88.44 108 GLY A CA 1
ATOM 897 C C . GLY A 1 108 ? 9.897 -13.155 -7.923 1.00 88.44 108 GLY A C 1
ATOM 898 O O . GLY A 1 108 ? 10.632 -12.580 -8.719 1.00 88.44 108 GLY A O 1
ATOM 899 N N . VAL A 1 109 ? 8.737 -12.631 -7.511 1.00 94.12 109 VAL A N 1
ATOM 900 C CA . VAL A 1 109 ? 8.210 -11.369 -8.043 1.00 94.12 109 VAL A CA 1
ATOM 901 C C . VAL A 1 109 ? 9.137 -10.185 -7.745 1.00 94.12 109 VAL A C 1
ATOM 903 O O . VAL A 1 109 ? 9.662 -10.054 -6.633 1.00 94.12 109 VAL A O 1
ATOM 906 N N . GLN A 1 110 ? 9.325 -9.303 -8.719 1.00 96.00 110 GLN A N 1
ATOM 907 C CA . GLN A 1 110 ? 10.019 -8.021 -8.590 1.00 96.00 110 GLN A CA 1
ATOM 908 C C . GLN A 1 110 ? 9.027 -6.884 -8.804 1.00 96.00 110 GLN A C 1
ATOM 910 O O . GLN A 1 110 ? 8.126 -7.020 -9.627 1.00 96.00 110 GLN A O 1
ATOM 915 N N . PHE A 1 111 ? 9.192 -5.785 -8.068 1.00 96.75 111 PHE A N 1
ATOM 916 C CA . PHE A 1 111 ? 8.304 -4.630 -8.139 1.00 96.75 111 PHE A CA 1
ATOM 917 C C . PHE A 1 111 ? 9.086 -3.356 -8.445 1.00 96.75 111 PHE A C 1
ATOM 919 O O . PHE A 1 111 ? 10.123 -3.070 -7.840 1.00 96.75 111 PHE A O 1
ATOM 926 N N . GLU A 1 112 ? 8.524 -2.566 -9.345 1.00 97.44 112 GLU A N 1
ATOM 927 C CA . GLU A 1 112 ? 8.971 -1.222 -9.683 1.00 97.44 112 GLU A CA 1
ATOM 928 C C . GLU A 1 112 ? 7.773 -0.286 -9.554 1.00 97.44 112 GLU A C 1
ATOM 930 O O . GLU A 1 112 ? 6.645 -0.668 -9.872 1.00 97.44 112 GLU A O 1
ATOM 935 N N . ILE A 1 113 ? 7.999 0.934 -9.076 1.00 97.19 113 ILE A N 1
ATOM 936 C CA . ILE A 1 113 ? 6.966 1.963 -9.002 1.00 97.19 113 ILE A CA 1
ATOM 937 C C . ILE A 1 113 ? 7.371 3.176 -9.828 1.00 97.19 113 ILE A C 1
ATOM 939 O O . ILE A 1 113 ? 8.486 3.686 -9.711 1.00 97.19 113 ILE A O 1
ATOM 943 N N . THR A 1 114 ? 6.441 3.634 -10.657 1.00 97.00 114 THR A N 1
ATOM 944 C CA . THR A 1 114 ? 6.591 4.795 -11.526 1.00 97.00 114 THR A CA 1
ATOM 945 C C . THR A 1 114 ? 5.614 5.885 -11.112 1.00 97.00 114 THR A C 1
ATOM 947 O O . THR A 1 114 ? 4.423 5.628 -10.923 1.00 97.00 114 THR A O 1
ATOM 950 N N . PHE A 1 115 ? 6.109 7.112 -11.005 1.00 94.56 115 PHE A N 1
ATOM 951 C CA . PHE A 1 115 ? 5.332 8.309 -10.696 1.00 94.56 115 PHE A CA 1
ATOM 952 C C . PHE A 1 115 ? 6.025 9.525 -11.323 1.00 94.56 115 PHE A C 1
ATOM 954 O O . PHE A 1 115 ? 7.244 9.679 -11.222 1.00 94.56 115 PHE A O 1
ATOM 961 N N . GLY A 1 116 ? 5.263 10.354 -12.043 1.00 91.12 116 GLY A N 1
ATOM 962 C CA . GLY A 1 116 ? 5.856 11.329 -12.965 1.00 91.12 116 GLY A CA 1
ATOM 963 C C . GLY A 1 116 ? 6.797 10.642 -13.960 1.00 91.12 116 GLY A C 1
ATOM 964 O O . GLY A 1 116 ? 6.437 9.617 -14.540 1.00 91.12 116 GLY A O 1
ATOM 965 N N . ASP A 1 117 ? 8.018 11.164 -14.075 1.00 91.81 117 ASP A N 1
ATOM 966 C CA . ASP A 1 117 ? 9.085 10.613 -14.926 1.00 91.81 117 ASP A CA 1
ATOM 967 C C . ASP A 1 117 ? 10.071 9.708 -14.161 1.00 91.81 117 ASP A C 1
ATOM 969 O O . ASP A 1 117 ? 11.104 9.299 -14.694 1.00 91.81 117 ASP A O 1
ATOM 973 N N . LYS A 1 118 ? 9.789 9.397 -12.889 1.00 94.00 118 LYS A N 1
ATOM 974 C CA . LYS A 1 118 ? 10.664 8.581 -12.039 1.00 94.00 118 LYS A CA 1
ATOM 975 C C . LYS A 1 118 ? 10.187 7.140 -12.020 1.00 94.00 118 LYS A C 1
ATOM 977 O O . LYS A 1 118 ? 8.998 6.888 -11.864 1.00 94.00 118 LYS A O 1
ATOM 982 N N . THR A 1 119 ? 11.128 6.203 -12.104 1.00 95.75 119 THR A N 1
ATOM 983 C CA . THR A 1 119 ? 10.901 4.782 -11.812 1.00 95.75 119 THR A CA 1
ATOM 984 C C . THR A 1 119 ? 11.890 4.345 -10.743 1.00 95.75 119 THR A C 1
ATOM 986 O O . THR A 1 119 ? 13.083 4.623 -10.852 1.00 95.75 119 THR A O 1
ATOM 989 N N . MET A 1 120 ? 11.390 3.713 -9.686 1.00 95.19 120 MET A N 1
ATOM 990 C CA . MET A 1 120 ? 12.180 3.300 -8.529 1.00 95.19 120 MET A CA 1
ATOM 991 C C . MET A 1 120 ? 11.831 1.872 -8.118 1.00 95.19 120 MET A C 1
ATOM 993 O O . MET A 1 120 ? 10.707 1.413 -8.322 1.00 95.19 120 MET A O 1
ATOM 997 N N . SER A 1 121 ? 12.778 1.181 -7.486 1.00 94.25 121 SER A N 1
ATOM 998 C CA . SER A 1 121 ? 12.510 -0.114 -6.861 1.00 94.25 121 SER A CA 1
ATOM 999 C C . SER A 1 121 ? 11.465 0.039 -5.757 1.00 94.25 121 SER A C 1
ATOM 1001 O O . SER A 1 121 ? 11.577 0.923 -4.907 1.00 94.25 121 SER A O 1
ATOM 1003 N N . PHE A 1 122 ? 10.475 -0.849 -5.745 1.00 95.12 122 PHE A N 1
ATOM 1004 C CA . PHE A 1 122 ? 9.398 -0.876 -4.758 1.00 95.12 122 PHE A CA 1
ATOM 1005 C C . PHE A 1 122 ? 9.353 -2.253 -4.098 1.00 95.12 122 PHE A C 1
ATOM 1007 O O . PHE A 1 122 ? 9.688 -3.240 -4.745 1.00 95.12 122 PHE A O 1
ATOM 1014 N N . LEU A 1 123 ? 8.993 -2.342 -2.810 1.00 93.69 123 LEU A N 1
ATOM 1015 C CA . LEU A 1 123 ? 8.917 -3.614 -2.062 1.00 93.69 123 LEU A CA 1
ATOM 1016 C C . LEU A 1 123 ? 10.105 -4.554 -2.358 1.00 93.69 123 LEU A C 1
ATOM 1018 O O . LEU A 1 123 ? 9.957 -5.749 -2.632 1.00 93.69 123 LEU A O 1
ATOM 1022 N N . SER A 1 124 ? 11.303 -3.982 -2.368 1.00 91.69 124 SER A N 1
ATOM 1023 C CA . SER A 1 124 ? 12.524 -4.629 -2.849 1.00 91.69 124 SER A CA 1
ATOM 1024 C C . SER A 1 124 ? 13.141 -5.533 -1.786 1.00 91.69 124 SER A C 1
ATOM 1026 O O . SER A 1 124 ? 13.789 -6.529 -2.103 1.00 91.69 124 SER A O 1
ATOM 1028 N N . THR A 1 125 ? 12.894 -5.224 -0.511 1.00 91.50 125 THR A N 1
ATOM 1029 C CA . THR A 1 125 ? 13.436 -5.981 0.617 1.00 91.50 125 THR A CA 1
ATOM 1030 C C . THR A 1 125 ? 12.405 -6.935 1.213 1.00 91.50 125 THR A C 1
ATOM 1032 O O . THR A 1 125 ? 11.200 -6.678 1.224 1.00 91.50 125 THR A O 1
ATOM 1035 N N . LYS A 1 126 ? 12.881 -8.042 1.799 1.00 90.44 126 LYS A N 1
ATOM 1036 C CA . LYS A 1 126 ? 12.020 -8.979 2.541 1.00 90.44 126 LYS A CA 1
ATOM 1037 C C . LYS A 1 126 ? 11.271 -8.281 3.684 1.00 90.44 126 LYS A C 1
ATOM 1039 O O . LYS A 1 126 ? 10.127 -8.628 3.953 1.00 90.44 126 LYS A O 1
ATOM 1044 N N . LYS A 1 127 ? 11.902 -7.293 4.334 1.00 90.44 127 LYS A N 1
ATOM 1045 C CA . LYS A 1 127 ? 11.298 -6.523 5.430 1.00 90.44 127 LYS A CA 1
ATOM 1046 C C . LYS A 1 127 ? 10.125 -5.668 4.935 1.00 90.44 127 LYS A C 1
ATOM 1048 O O . LYS A 1 127 ? 9.063 -5.729 5.542 1.00 90.44 127 LYS A O 1
ATOM 1053 N N . GLU A 1 128 ? 10.289 -4.947 3.822 1.00 91.56 128 GLU A N 1
ATOM 1054 C CA . GLU A 1 128 ? 9.210 -4.165 3.189 1.00 91.56 128 GLU A CA 1
ATOM 1055 C C . GLU A 1 128 ? 8.021 -5.054 2.806 1.00 91.56 128 GLU A C 1
ATOM 1057 O O . GLU A 1 128 ? 6.886 -4.775 3.191 1.00 91.56 128 GLU A O 1
ATOM 1062 N N . ARG A 1 129 ? 8.287 -6.166 2.105 1.00 92.88 129 ARG A N 1
ATOM 1063 C CA . ARG A 1 129 ? 7.248 -7.121 1.684 1.00 92.88 129 ARG A CA 1
ATOM 1064 C C . ARG A 1 129 ? 6.489 -7.699 2.866 1.00 92.88 129 ARG A C 1
ATOM 1066 O O . ARG A 1 129 ? 5.269 -7.802 2.821 1.00 92.88 129 ARG A O 1
ATOM 1073 N N . GLU A 1 130 ? 7.210 -8.086 3.912 1.00 91.75 130 GLU A N 1
ATOM 1074 C CA . GLU A 1 130 ? 6.607 -8.714 5.079 1.00 91.75 130 GLU A CA 1
ATOM 1075 C C . GLU A 1 130 ? 5.789 -7.721 5.905 1.00 91.75 130 GLU A C 1
ATOM 1077 O O . GLU A 1 130 ? 4.691 -8.068 6.330 1.00 91.75 130 GLU A O 1
ATOM 1082 N N . ALA A 1 131 ? 6.262 -6.482 6.079 1.00 91.88 131 ALA A N 1
ATOM 1083 C CA . ALA A 1 131 ? 5.478 -5.428 6.720 1.00 91.88 131 ALA A CA 1
ATOM 1084 C C . ALA A 1 131 ? 4.170 -5.179 5.950 1.00 91.88 131 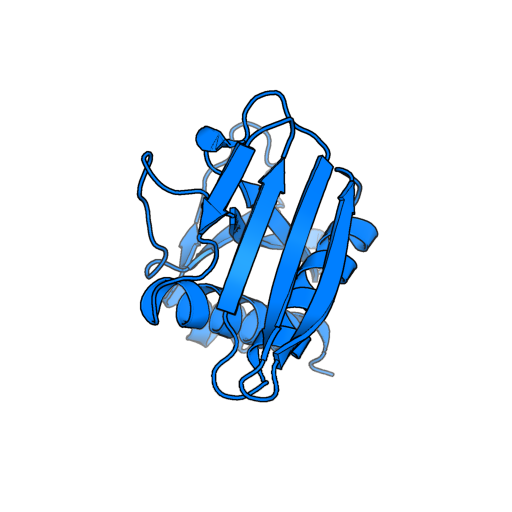ALA A C 1
ATOM 1086 O O . ALA A 1 131 ? 3.096 -5.240 6.541 1.00 91.88 131 ALA A O 1
ATOM 1087 N N . PHE A 1 132 ? 4.246 -5.018 4.624 1.00 93.62 132 PHE A N 1
ATOM 1088 C CA . PHE A 1 132 ? 3.073 -4.834 3.763 1.00 93.62 132 PHE A CA 1
ATOM 1089 C C . PHE A 1 132 ? 2.093 -6.017 3.861 1.00 93.62 132 PHE A C 1
ATOM 1091 O O . PHE A 1 132 ? 0.890 -5.840 4.065 1.00 93.62 132 PHE A O 1
ATOM 1098 N N . ARG A 1 133 ? 2.614 -7.249 3.774 1.00 93.56 133 ARG A N 1
ATOM 1099 C CA . ARG A 1 133 ? 1.834 -8.492 3.846 1.00 93.56 133 ARG A CA 1
ATOM 1100 C C . ARG A 1 133 ? 1.147 -8.661 5.199 1.00 93.56 133 ARG A C 1
ATOM 1102 O O . ARG A 1 133 ? -0.026 -9.024 5.231 1.00 93.56 133 ARG A O 1
ATOM 1109 N N . ILE A 1 134 ? 1.867 -8.446 6.302 1.00 92.44 134 ILE A N 1
ATOM 1110 C CA . ILE A 1 134 ? 1.323 -8.598 7.654 1.00 92.44 134 ILE A CA 1
ATOM 1111 C C . ILE A 1 134 ? 0.210 -7.581 7.893 1.00 92.44 134 ILE A C 1
ATOM 1113 O O . ILE A 1 134 ? -0.857 -7.988 8.350 1.00 92.44 134 ILE A O 1
ATOM 1117 N N . THR A 1 135 ? 0.425 -6.308 7.546 1.00 93.06 135 THR A N 1
ATOM 1118 C CA . THR A 1 135 ? -0.584 -5.263 7.752 1.00 93.06 135 THR A CA 1
ATOM 1119 C C . THR A 1 135 ? -1.886 -5.597 7.031 1.00 93.06 135 THR A C 1
ATOM 1121 O O . THR A 1 135 ? -2.956 -5.518 7.630 1.00 93.06 135 THR A O 1
ATOM 1124 N N . LEU A 1 136 ? -1.819 -6.065 5.780 1.00 93.12 136 LEU A N 1
ATOM 1125 C CA . LEU A 1 136 ? -3.023 -6.475 5.052 1.00 93.12 136 LEU A CA 1
ATOM 1126 C C . LEU A 1 136 ? -3.671 -7.735 5.616 1.00 93.12 136 LEU A C 1
ATOM 1128 O O . LEU A 1 136 ? -4.891 -7.797 5.687 1.00 93.12 136 LEU A O 1
ATOM 1132 N N . VAL A 1 137 ? -2.894 -8.731 6.049 1.00 92.00 137 VAL A N 1
ATOM 1133 C CA . VAL A 1 137 ? -3.456 -9.929 6.697 1.00 92.00 137 VAL A CA 1
ATOM 1134 C C . VAL A 1 137 ? -4.180 -9.563 7.992 1.00 92.00 137 VAL A C 1
ATOM 1136 O O . VAL A 1 137 ? -5.264 -10.085 8.252 1.00 92.00 137 VAL A O 1
ATOM 1139 N N . ASP A 1 138 ? -3.602 -8.680 8.801 1.00 91.31 138 ASP A N 1
ATOM 1140 C CA . ASP A 1 138 ? -4.220 -8.217 10.041 1.00 91.31 138 ASP A CA 1
ATOM 1141 C C . ASP A 1 138 ? -5.472 -7.390 9.773 1.00 91.31 138 ASP A C 1
ATOM 1143 O O . ASP A 1 138 ? -6.492 -7.610 10.423 1.00 91.31 138 ASP A O 1
ATOM 1147 N N . TYR A 1 139 ? -5.422 -6.506 8.778 1.00 91.81 139 TYR A N 1
ATOM 1148 C CA . TYR A 1 139 ? -6.580 -5.752 8.325 1.00 91.81 139 TYR A CA 1
ATOM 1149 C C . TYR A 1 139 ? -7.690 -6.660 7.795 1.00 91.81 139 TYR A C 1
ATOM 1151 O O . TYR A 1 139 ? -8.825 -6.541 8.239 1.00 91.81 139 TYR A O 1
ATOM 1159 N N . TYR A 1 140 ? -7.386 -7.612 6.909 1.00 90.12 140 TYR A N 1
ATOM 1160 C CA . TYR A 1 140 ? -8.378 -8.564 6.414 1.00 90.12 140 TYR A CA 1
ATOM 1161 C C . TYR A 1 140 ? -8.978 -9.379 7.550 1.00 90.12 140 TYR A C 1
ATOM 1163 O O . TYR A 1 140 ? -10.171 -9.623 7.540 1.00 90.12 140 TYR A O 1
ATOM 1171 N N . ARG A 1 141 ? -8.205 -9.764 8.568 1.00 87.38 141 ARG A N 1
ATOM 1172 C CA . ARG A 1 141 ? -8.777 -10.394 9.766 1.00 87.38 141 ARG A CA 1
ATOM 1173 C C . ARG A 1 141 ? -9.669 -9.427 10.535 1.00 87.38 141 ARG A C 1
ATOM 1175 O O . ARG A 1 141 ? -10.700 -9.847 11.027 1.00 87.38 141 ARG A O 1
ATOM 1182 N N . LEU A 1 142 ? -9.297 -8.156 10.637 1.00 85.69 142 LEU A N 1
ATOM 1183 C CA . LEU A 1 142 ? -10.105 -7.148 11.316 1.00 85.69 142 LEU A CA 1
ATOM 1184 C C . LEU A 1 142 ? -11.456 -6.917 10.619 1.00 85.69 142 LEU A C 1
ATOM 1186 O O . LEU A 1 142 ? -12.453 -6.796 11.320 1.00 85.69 142 LEU A O 1
ATOM 1190 N N . VAL A 1 143 ? -11.495 -6.892 9.279 1.00 84.12 143 VAL A N 1
ATOM 1191 C CA . VAL A 1 143 ? -12.724 -6.608 8.504 1.00 84.12 143 VAL A CA 1
ATOM 1192 C C . VAL A 1 143 ? -13.481 -7.844 8.009 1.00 84.12 143 VAL A C 1
ATOM 1194 O O . VAL A 1 143 ? -14.675 -7.751 7.754 1.00 84.12 143 VAL A O 1
ATOM 1197 N N . ALA A 1 144 ? -12.812 -8.989 7.837 1.00 72.00 144 ALA A N 1
ATOM 1198 C CA . ALA A 1 144 ? -13.403 -10.236 7.332 1.00 72.00 144 ALA A CA 1
ATOM 1199 C C . ALA A 1 144 ? -13.666 -11.280 8.429 1.00 72.00 144 ALA A C 1
ATOM 1201 O O . ALA A 1 144 ? -14.145 -12.373 8.124 1.00 72.00 144 ALA A O 1
ATOM 1202 N N . LEU A 1 145 ? -13.362 -10.983 9.698 1.00 51.50 145 LEU A N 1
ATOM 1203 C CA . LEU A 1 145 ? -13.870 -11.794 10.802 1.00 51.50 145 LEU A CA 1
ATOM 1204 C C . LEU A 1 145 ? -15.330 -11.421 11.089 1.00 51.50 145 LEU A C 1
ATOM 1206 O O . LEU A 1 145 ? -15.617 -10.349 11.617 1.00 51.50 145 LEU A O 1
ATOM 1210 N N . PHE A 1 146 ? -16.188 -12.361 10.683 1.00 44.88 146 PHE A N 1
ATOM 1211 C CA . PHE A 1 146 ? -17.469 -12.765 11.270 1.00 44.88 146 PHE A CA 1
ATOM 1212 C C . PHE A 1 146 ? -17.614 -12.491 12.774 1.00 44.88 146 PHE A C 1
ATOM 1214 O O . PHE A 1 146 ? -16.633 -12.729 13.522 1.00 44.88 146 PHE A O 1
#

Organism: Flammeovirga pacifica (NCBI:txid915059)

Secondary structure (DSSP, 8-state):
-HIIIIIGGGEEEE--TT--TTEEEEEETT----TTS--EEEEEEEETTTTEEEEEEEE-GGGTT--EEEEEEE-TTS-EEEEEEES-SHHHHHHHHHHHHHHHTSTT-EEEEEETTEEEEES-SHHHHHHHHHHHHHHHHHHH--

Foldseek 3Di:
DCCVVPVQVQWDWDDDPPDDPQKTKTFGPLADDDQVAFAWGWIWIAGNVVRDIFIDTDTPPVCPPFQKKKKWKAAPVRDIDIQIAGNDDRVRRVVRLVVVLVSLVGHRMWIWMDTDNDIGGYCHDPSRSVSSNVSVVSNCCSHVPD

Radius of gyration: 15.38 Å; chains: 1; bounding box: 35×33×40 Å

pLDDT: mean 88.6, std 9.49, range [44.88, 97.81]